Protein AF-A0A6B1B6J0-F1 (afdb_monomer)

Sequence (90 aa):
MSAPSSNQPISSQHGTGQILVTQVRSGIGAKPKARGALRALGLGKIGRSHTLPDRPEIRGMLRKVRHLIAVENVAGESVTAQEVSDAETA

Nearest PDB structures (foldseek):
  6ywy-assembly1_U  TM=9.000E-01  e=1.547E-04  Neurospora crassa
  6ydp-assembly1_B3  TM=9.158E-01  e=8.943E-04  Sus scrofa
  8oin-assembly1_BG  TM=9.076E-01  e=7.358E-04  Sus scrofa
  6hix-assembly1_A3  TM=7.598E-01  e=1.160E-03  Trypanosoma brucei brucei
  7aoi-assembly1_A3  TM=7.350E-01  e=3.987E-03  Trypanosoma brucei

Mean predicted aligned error: 11.8 Å

Radius of gyration: 19.6 Å; Cα contacts (8 Å, |Δi|>4): 99; chains: 1; bounding box: 47×36×64 Å

Structure (mmCIF, N/CA/C/O backbone):
data_AF-A0A6B1B6J0-F1
#
_entry.id   AF-A0A6B1B6J0-F1
#
loop_
_atom_site.group_PDB
_atom_site.id
_atom_site.type_symbol
_atom_site.label_atom_id
_atom_site.label_alt_id
_atom_site.label_comp_id
_atom_site.label_asym_id
_atom_site.label_entity_id
_atom_site.label_seq_id
_atom_site.pdbx_PDB_ins_code
_atom_site.Cartn_x
_atom_site.Cartn_y
_atom_site.Cartn_z
_atom_site.occupancy
_atom_site.B_iso_or_equiv
_atom_site.auth_seq_id
_atom_site.auth_comp_id
_atom_site.auth_asym_id
_atom_site.auth_atom_id
_atom_site.pdbx_PDB_model_num
ATOM 1 N N . MET A 1 1 ? -35.217 28.524 -16.380 1.00 55.50 1 MET A N 1
ATOM 2 C CA . MET A 1 1 ? -34.232 27.492 -16.770 1.00 55.50 1 MET A CA 1
ATOM 3 C C . MET A 1 1 ? -33.232 27.361 -15.631 1.00 55.50 1 MET A C 1
ATOM 5 O O . MET A 1 1 ? -32.198 28.008 -15.656 1.00 55.50 1 MET A O 1
ATOM 9 N N . SER A 1 2 ? -33.593 26.606 -14.591 1.00 54.28 2 SER A N 1
ATOM 10 C CA . SER A 1 2 ? -32.748 26.394 -13.412 1.00 54.28 2 SER A CA 1
ATOM 11 C C . SER A 1 2 ? -32.642 24.909 -13.139 1.00 54.28 2 SER A C 1
ATOM 13 O O . SER A 1 2 ? -33.626 24.280 -12.770 1.00 54.28 2 SER A O 1
ATOM 15 N N . ALA A 1 3 ? -31.433 24.390 -13.291 1.00 57.22 3 ALA A N 1
ATOM 16 C CA . ALA A 1 3 ? -30.907 23.355 -12.421 1.00 57.22 3 ALA A CA 1
ATOM 17 C C . ALA A 1 3 ? -29.376 23.473 -12.464 1.00 57.22 3 ALA A C 1
ATOM 19 O O . ALA A 1 3 ? -28.772 23.092 -13.469 1.00 57.22 3 ALA A O 1
ATOM 20 N N . PRO A 1 4 ? -28.711 24.019 -11.429 1.00 61.25 4 PRO A N 1
ATOM 21 C CA . PRO A 1 4 ? -27.323 23.658 -11.206 1.00 61.25 4 PRO A CA 1
ATOM 22 C C . PRO A 1 4 ? -27.312 22.159 -10.902 1.00 61.25 4 PRO A C 1
ATOM 24 O O . PRO A 1 4 ? -27.996 21.701 -9.990 1.00 61.25 4 PRO A O 1
ATOM 27 N N . SER A 1 5 ? -26.574 21.391 -11.702 1.00 51.06 5 SER A N 1
ATOM 28 C CA . SER A 1 5 ? -26.258 19.996 -11.412 1.00 51.06 5 SER A CA 1
ATOM 29 C C . SER A 1 5 ? -25.653 19.933 -10.010 1.00 51.06 5 SER A C 1
ATOM 31 O O . SER A 1 5 ? -24.478 20.254 -9.829 1.00 51.06 5 SER A O 1
ATOM 33 N N . SER A 1 6 ? -26.460 19.567 -9.010 1.00 51.91 6 SER A N 1
ATOM 34 C CA . SER A 1 6 ? -25.984 19.222 -7.679 1.00 51.91 6 SER A CA 1
ATOM 35 C C . SER A 1 6 ? -25.011 18.066 -7.839 1.00 51.91 6 SER A C 1
ATOM 37 O O . SER A 1 6 ? -25.410 16.912 -7.971 1.00 51.91 6 SER A O 1
ATOM 39 N N . ASN A 1 7 ? -23.720 18.386 -7.836 1.00 60.34 7 ASN A N 1
ATOM 40 C CA . ASN A 1 7 ? -22.659 17.429 -7.592 1.00 60.34 7 ASN A CA 1
ATOM 41 C C . ASN A 1 7 ? -22.778 17.013 -6.119 1.00 60.34 7 ASN A C 1
ATOM 43 O O . ASN A 1 7 ? -22.063 17.519 -5.256 1.00 60.34 7 ASN A O 1
ATOM 47 N N . GLN A 1 8 ? -23.789 16.193 -5.815 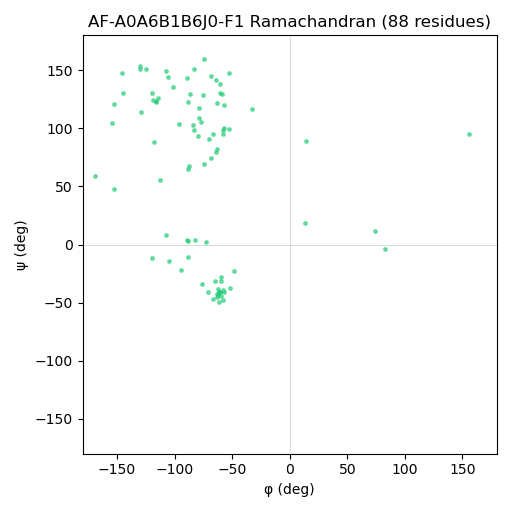1.00 57.84 8 GLN A N 1
ATOM 48 C CA . GLN A 1 8 ? -23.927 15.582 -4.505 1.00 57.84 8 GLN A CA 1
ATOM 49 C C . GLN A 1 8 ? -22.679 14.722 -4.274 1.00 57.84 8 GLN A C 1
ATOM 51 O O . GLN A 1 8 ? -22.310 13.941 -5.157 1.00 57.84 8 GLN A O 1
ATOM 56 N N . PRO A 1 9 ? -22.000 14.863 -3.125 1.00 57.94 9 PRO A N 1
ATOM 57 C CA . PRO A 1 9 ? -20.875 14.007 -2.796 1.00 57.94 9 PRO A CA 1
ATOM 58 C C . PRO A 1 9 ? -21.367 12.559 -2.776 1.00 57.94 9 PRO A C 1
ATOM 60 O O . PRO A 1 9 ? -22.373 12.253 -2.138 1.00 57.94 9 PRO A O 1
ATOM 63 N N . ILE A 1 10 ? -20.665 11.673 -3.484 1.00 58.56 10 ILE A N 1
ATOM 64 C CA . ILE A 1 10 ? -20.883 10.227 -3.410 1.00 58.56 10 ILE A CA 1
ATOM 65 C C . ILE A 1 10 ? -20.691 9.763 -1.958 1.00 58.56 10 ILE A C 1
ATOM 67 O O . ILE A 1 10 ? -19.578 9.564 -1.486 1.00 58.56 10 ILE A O 1
ATOM 71 N N . SER A 1 11 ? -21.815 9.685 -1.253 1.00 49.09 11 SER A N 1
ATOM 72 C CA . SER A 1 11 ? -22.125 8.931 -0.040 1.00 49.09 11 SER A CA 1
ATOM 73 C C . SER A 1 11 ? -20.918 8.366 0.724 1.00 49.09 11 SER A C 1
ATOM 75 O O . SER A 1 11 ? -20.473 7.248 0.476 1.00 49.09 11 SER A O 1
ATOM 77 N N . SER A 1 12 ? -20.401 9.184 1.642 1.00 49.38 12 SER A N 1
ATOM 78 C CA . SER A 1 12 ? -20.154 8.984 3.090 1.00 49.38 12 SER A CA 1
ATOM 79 C C . SER A 1 12 ? -20.214 7.596 3.773 1.00 49.38 12 SER A C 1
ATOM 81 O O . SER A 1 12 ? -20.248 7.544 4.998 1.00 49.38 12 SER A O 1
ATOM 83 N N . GLN A 1 13 ? -20.131 6.467 3.070 1.00 49.75 13 GLN A N 1
ATOM 84 C CA . GLN A 1 13 ? -19.863 5.164 3.693 1.00 49.75 13 GLN A CA 1
ATOM 85 C C . GLN A 1 13 ? -18.342 4.968 3.792 1.00 49.75 13 GLN A C 1
ATOM 87 O O . GLN A 1 13 ? -17.739 4.171 3.070 1.00 49.75 13 GLN A O 1
ATOM 92 N N . HIS A 1 14 ? -17.683 5.775 4.625 1.00 53.28 14 HIS A N 1
ATOM 93 C CA . HIS A 1 14 ? -16.279 5.560 4.966 1.00 53.28 14 HIS A CA 1
ATOM 94 C C . HIS A 1 14 ? -16.234 4.444 6.007 1.00 53.28 14 HIS A C 1
ATOM 96 O O . HIS A 1 14 ? -16.807 4.593 7.084 1.00 53.28 14 HIS A O 1
ATOM 102 N N . GLY A 1 15 ? -15.599 3.316 5.678 1.00 59.84 15 GLY A N 1
ATOM 103 C CA . GLY A 1 15 ? -15.378 2.257 6.653 1.00 59.84 15 GLY A CA 1
ATOM 104 C C . GLY A 1 15 ? -14.614 2.842 7.836 1.00 59.84 15 GLY A C 1
ATOM 105 O O . GLY A 1 15 ? -13.517 3.366 7.676 1.00 59.84 15 GLY A O 1
ATOM 106 N N . THR A 1 16 ? -15.198 2.779 9.027 1.00 67.38 16 THR A N 1
ATOM 107 C CA . THR A 1 16 ? -14.554 3.201 10.281 1.00 67.38 16 THR A CA 1
ATOM 108 C C . THR A 1 16 ? -13.463 2.226 10.735 1.00 67.38 16 THR A C 1
ATOM 110 O O . THR A 1 16 ? -12.854 2.423 11.782 1.00 67.38 16 THR A O 1
ATOM 113 N N . GLY A 1 17 ? -13.202 1.174 9.953 1.00 79.44 17 GLY A N 1
ATOM 114 C CA . GLY A 1 17 ? -12.188 0.169 10.235 1.00 79.44 17 GLY A CA 1
ATOM 115 C C . GLY A 1 17 ? -10.765 0.668 9.993 1.00 79.44 17 GLY A C 1
ATOM 116 O O . GLY A 1 17 ? -10.520 1.616 9.242 1.00 79.44 17 GLY A O 1
ATOM 117 N N . GLN A 1 18 ? -9.808 -0.013 10.617 1.00 87.88 18 GLN A N 1
ATOM 118 C CA . GLN A 1 18 ? -8.391 0.179 10.346 1.00 87.88 18 GLN A CA 1
ATOM 119 C C . GLN A 1 18 ? -7.855 -0.996 9.536 1.00 87.88 18 GLN A C 1
ATOM 121 O O . GLN A 1 18 ? -8.251 -2.146 9.706 1.00 87.88 18 GLN A O 1
ATOM 126 N N . ILE A 1 19 ? -6.931 -0.705 8.633 1.00 90.56 19 ILE A N 1
ATOM 127 C CA . ILE A 1 19 ? -6.277 -1.711 7.807 1.00 90.56 19 ILE A CA 1
ATOM 128 C C . ILE A 1 19 ? -4.791 -1.696 8.097 1.00 90.56 19 ILE A C 1
ATOM 130 O O . ILE A 1 19 ? -4.127 -0.663 7.991 1.00 90.56 19 ILE A O 1
ATOM 134 N N . LEU A 1 20 ? -4.267 -2.857 8.467 1.00 91.81 20 LEU A N 1
ATOM 135 C CA . LEU A 1 20 ? -2.842 -3.065 8.603 1.00 91.81 20 LEU A CA 1
ATOM 136 C C . LEU A 1 20 ? -2.310 -3.493 7.244 1.00 91.81 20 LEU A C 1
ATOM 138 O O . LEU A 1 20 ? -2.756 -4.472 6.645 1.00 91.81 20 LEU A O 1
ATOM 142 N N . VAL A 1 21 ? -1.354 -2.729 6.736 1.00 93.62 21 VAL A N 1
ATOM 143 C CA . VAL A 1 21 ? -0.752 -2.992 5.436 1.00 93.62 21 VAL A CA 1
ATOM 144 C C . VAL A 1 21 ? 0.711 -3.318 5.639 1.00 93.62 21 VAL A C 1
ATOM 146 O O . VAL A 1 21 ? 1.455 -2.496 6.163 1.00 93.62 21 VAL A O 1
ATOM 149 N N . THR A 1 22 ? 1.133 -4.489 5.172 1.00 94.94 22 THR A N 1
ATOM 150 C CA . THR A 1 22 ? 2.511 -4.970 5.301 1.00 94.94 22 THR A CA 1
ATOM 151 C C . THR A 1 22 ? 3.118 -5.202 3.931 1.00 94.94 22 THR A C 1
ATOM 153 O O . THR A 1 22 ? 2.538 -5.883 3.087 1.00 94.94 22 THR A O 1
ATOM 156 N N . GLN A 1 23 ? 4.311 -4.668 3.682 1.00 94.94 23 GLN A N 1
ATOM 157 C CA . GLN A 1 23 ? 5.020 -4.935 2.434 1.00 94.94 23 GLN A CA 1
ATOM 158 C C . GLN A 1 23 ? 5.687 -6.316 2.478 1.00 94.94 23 GLN A C 1
ATOM 160 O O . GLN A 1 23 ? 6.696 -6.503 3.150 1.00 94.94 23 GLN A O 1
ATOM 165 N N . VAL A 1 24 ? 5.164 -7.275 1.714 1.00 94.75 24 VAL A N 1
ATOM 166 C CA . VAL A 1 24 ? 5.680 -8.657 1.668 1.00 94.75 24 VAL A CA 1
ATOM 167 C C . VAL A 1 24 ? 6.680 -8.890 0.537 1.00 94.75 24 VAL A C 1
ATOM 169 O O . VAL A 1 24 ? 7.486 -9.812 0.609 1.00 94.75 24 VAL A O 1
ATOM 172 N N . ARG A 1 25 ? 6.662 -8.061 -0.516 1.00 91.88 25 ARG A N 1
ATOM 173 C CA . ARG A 1 25 ? 7.585 -8.184 -1.657 1.00 91.88 25 ARG A CA 1
ATOM 174 C C . ARG A 1 25 ? 8.267 -6.862 -1.996 1.00 91.88 25 ARG A C 1
ATOM 176 O O . ARG A 1 25 ? 7.747 -5.774 -1.749 1.00 91.88 25 ARG A O 1
ATOM 183 N N . SER A 1 26 ? 9.454 -6.961 -2.595 1.00 90.50 26 SER A N 1
ATOM 184 C CA . SER A 1 26 ? 10.232 -5.800 -3.035 1.00 90.50 26 SER A CA 1
ATOM 185 C C . SER A 1 26 ? 9.523 -5.008 -4.138 1.00 90.50 26 SER A C 1
ATOM 187 O O . SER A 1 26 ? 8.958 -5.583 -5.064 1.00 90.50 26 SER A O 1
ATOM 189 N N . GLY A 1 27 ? 9.628 -3.678 -4.083 1.00 87.56 27 GLY A N 1
ATOM 190 C CA . GLY A 1 27 ? 9.149 -2.774 -5.134 1.00 87.56 27 GLY A CA 1
ATOM 191 C C . GLY A 1 27 ? 10.173 -2.464 -6.235 1.00 87.56 27 GLY A C 1
ATOM 192 O O . GLY A 1 27 ? 9.881 -1.637 -7.095 1.00 87.56 27 GLY A O 1
ATOM 193 N N . ILE A 1 28 ? 11.370 -3.067 -6.217 1.00 87.50 28 ILE A N 1
ATOM 194 C CA . ILE A 1 28 ? 12.477 -2.721 -7.134 1.00 87.50 28 ILE A CA 1
ATOM 195 C C . ILE A 1 28 ? 12.106 -2.952 -8.610 1.00 87.50 28 ILE A C 1
ATOM 197 O O . ILE A 1 28 ? 12.389 -2.095 -9.442 1.00 87.50 28 ILE A O 1
ATOM 201 N N . GLY A 1 29 ? 11.406 -4.047 -8.924 1.00 88.19 29 GLY A N 1
ATOM 202 C CA . GLY A 1 29 ? 10.904 -4.343 -10.276 1.00 88.19 29 GLY A CA 1
ATOM 203 C C . GLY A 1 29 ? 9.514 -3.772 -10.581 1.00 88.19 29 GLY A C 1
ATOM 204 O O . GLY A 1 29 ? 8.949 -4.042 -11.638 1.00 88.19 29 GLY A O 1
ATOM 205 N N . ALA A 1 30 ? 8.918 -3.016 -9.655 1.00 89.69 30 ALA A N 1
ATOM 206 C CA . ALA A 1 30 ? 7.571 -2.492 -9.827 1.00 89.69 30 ALA A CA 1
ATOM 207 C C . ALA A 1 30 ? 7.571 -1.195 -10.649 1.00 89.69 30 ALA A C 1
ATOM 209 O O . ALA A 1 30 ? 8.501 -0.386 -10.594 1.00 89.69 30 ALA A O 1
ATOM 210 N N . LYS A 1 31 ? 6.468 -0.954 -11.370 1.00 92.94 31 LYS A N 1
ATOM 211 C CA . LYS A 1 31 ? 6.258 0.279 -12.147 1.00 92.94 31 LYS A CA 1
ATOM 212 C C . LYS A 1 31 ? 6.471 1.526 -11.262 1.00 92.94 31 LYS A C 1
ATOM 214 O O . LYS A 1 31 ? 6.075 1.500 -10.093 1.00 92.94 31 LYS A O 1
ATOM 219 N N . PRO A 1 32 ? 6.971 2.656 -11.801 1.00 91.38 32 PRO A N 1
ATOM 220 C CA . PRO A 1 32 ? 7.208 3.880 -11.022 1.00 91.38 32 PRO A CA 1
ATOM 221 C C . PRO A 1 32 ? 5.994 4.343 -10.203 1.00 91.38 32 PRO A C 1
ATOM 223 O O . PRO A 1 32 ? 6.131 4.737 -9.048 1.00 91.38 32 PRO A O 1
ATOM 226 N N . LYS A 1 33 ? 4.783 4.192 -10.759 1.00 91.62 33 LYS A N 1
ATOM 227 C CA . LYS A 1 33 ? 3.516 4.502 -10.073 1.00 91.62 33 LYS A CA 1
ATOM 228 C C . LYS A 1 33 ? 3.281 3.640 -8.824 1.00 91.62 33 LYS A C 1
ATOM 230 O O . LYS A 1 33 ? 2.791 4.144 -7.820 1.00 91.62 33 LYS A O 1
ATOM 235 N N . ALA A 1 34 ? 3.643 2.357 -8.870 1.00 91.94 34 ALA A N 1
ATOM 236 C CA . ALA A 1 34 ? 3.537 1.452 -7.726 1.00 91.94 34 ALA A CA 1
ATOM 237 C C . ALA A 1 34 ? 4.574 1.800 -6.647 1.00 91.94 34 ALA A C 1
ATOM 239 O O . ALA A 1 34 ? 4.238 1.839 -5.469 1.00 91.94 34 ALA A O 1
ATOM 240 N N . ARG A 1 35 ? 5.806 2.142 -7.047 1.00 91.31 35 ARG A N 1
ATOM 241 C CA . ARG A 1 35 ? 6.850 2.615 -6.121 1.00 91.31 35 ARG A CA 1
ATOM 242 C C . ARG A 1 35 ? 6.450 3.913 -5.416 1.00 91.31 35 ARG A C 1
ATOM 244 O O . ARG A 1 35 ? 6.677 4.043 -4.218 1.00 91.31 35 ARG A O 1
ATOM 251 N N . GLY A 1 36 ? 5.833 4.846 -6.141 1.00 92.69 36 GLY A N 1
ATOM 252 C CA . GLY A 1 36 ? 5.269 6.068 -5.565 1.00 92.69 36 GLY A CA 1
ATOM 253 C C . GLY A 1 36 ? 4.151 5.777 -4.562 1.00 92.69 36 GLY A C 1
ATOM 254 O O . GLY A 1 36 ? 4.158 6.333 -3.471 1.00 92.69 36 GLY A O 1
ATOM 255 N N . ALA A 1 37 ? 3.247 4.847 -4.889 1.00 92.00 37 ALA A N 1
ATOM 256 C CA . ALA A 1 37 ? 2.183 4.432 -3.977 1.00 92.00 37 ALA A CA 1
ATOM 257 C C . ALA A 1 37 ? 2.726 3.772 -2.700 1.00 92.00 37 ALA A C 1
ATOM 259 O O . ALA A 1 37 ? 2.269 4.113 -1.619 1.00 92.00 37 ALA A O 1
ATOM 260 N N . LEU A 1 38 ? 3.729 2.890 -2.802 1.00 91.38 38 LEU A N 1
ATOM 261 C CA . LEU A 1 38 ? 4.381 2.300 -1.626 1.00 91.38 38 LEU A CA 1
ATOM 262 C C . LEU A 1 38 ? 4.967 3.387 -0.712 1.00 91.38 38 LEU A C 1
ATOM 264 O O . LEU A 1 38 ? 4.668 3.404 0.477 1.00 91.38 38 LEU A O 1
ATOM 268 N N . ARG A 1 39 ? 5.698 4.358 -1.278 1.00 90.81 39 ARG A N 1
ATOM 269 C CA . ARG A 1 39 ? 6.243 5.498 -0.519 1.00 90.81 39 ARG A CA 1
ATOM 270 C C . ARG A 1 39 ? 5.151 6.333 0.153 1.00 90.81 39 ARG A C 1
ATOM 272 O O . ARG A 1 39 ? 5.302 6.681 1.316 1.00 90.81 39 ARG A O 1
ATOM 279 N N . ALA A 1 40 ? 4.063 6.624 -0.561 1.00 90.88 40 ALA A N 1
ATOM 280 C CA . ALA A 1 40 ? 2.934 7.389 -0.031 1.00 90.88 40 ALA A CA 1
ATOM 281 C C . ALA A 1 40 ? 2.201 6.658 1.108 1.00 90.88 40 ALA A C 1
ATOM 283 O O . ALA A 1 40 ? 1.699 7.301 2.020 1.00 90.88 40 ALA A O 1
ATOM 284 N N . LEU A 1 41 ? 2.177 5.322 1.078 1.00 89.38 41 LEU A N 1
ATOM 285 C CA . LEU A 1 41 ? 1.618 4.481 2.142 1.00 89.38 41 LEU A CA 1
ATOM 286 C C . LEU A 1 41 ? 2.599 4.255 3.312 1.00 89.38 41 LEU A C 1
ATOM 288 O O . LEU A 1 41 ? 2.301 3.468 4.203 1.00 89.38 41 LEU A O 1
ATOM 292 N N . GLY A 1 42 ? 3.784 4.878 3.306 1.00 89.88 42 GLY A N 1
ATOM 293 C CA . GLY A 1 42 ? 4.809 4.661 4.337 1.00 89.88 42 GLY A CA 1
ATOM 294 C C . GLY A 1 42 ? 5.538 3.313 4.227 1.00 89.88 42 GLY A C 1
ATOM 295 O O . GLY A 1 42 ? 6.280 2.919 5.128 1.00 89.88 42 GLY A O 1
ATOM 296 N N . LEU A 1 43 ? 5.361 2.603 3.111 1.00 88.31 43 LEU A N 1
ATOM 297 C CA . LEU A 1 43 ? 5.974 1.310 2.826 1.00 88.31 43 LEU A CA 1
ATOM 298 C C . LEU A 1 43 ? 7.244 1.530 1.993 1.00 88.31 43 LEU A C 1
ATOM 300 O O . LEU A 1 43 ? 7.200 1.846 0.805 1.00 88.31 43 LEU A O 1
ATOM 304 N N . GLY A 1 44 ? 8.405 1.421 2.637 1.00 84.75 44 GLY A N 1
ATOM 305 C CA . GLY A 1 44 ? 9.710 1.639 1.994 1.00 84.75 44 GLY A CA 1
ATOM 306 C C . GLY A 1 44 ? 10.647 0.433 2.027 1.00 84.75 44 GLY A C 1
ATOM 307 O O . GLY A 1 44 ? 11.675 0.443 1.351 1.00 84.75 44 GLY A O 1
ATOM 308 N N . LYS A 1 45 ? 10.317 -0.589 2.823 1.00 87.88 45 LYS A N 1
ATOM 309 C CA . LYS A 1 45 ? 11.138 -1.780 3.070 1.00 87.88 45 LYS A CA 1
ATOM 310 C C . LYS A 1 45 ? 10.237 -3.002 3.248 1.00 87.88 45 LYS A C 1
ATOM 312 O O . LYS A 1 45 ? 9.141 -2.889 3.793 1.00 87.88 45 LYS A O 1
ATOM 317 N N . ILE A 1 46 ? 10.725 -4.166 2.819 1.00 92.44 46 ILE A N 1
ATOM 318 C CA . ILE A 1 46 ? 10.051 -5.454 3.048 1.00 92.44 46 ILE A CA 1
ATOM 319 C C . ILE A 1 46 ? 9.930 -5.690 4.559 1.00 92.44 46 ILE A C 1
ATOM 321 O O . ILE A 1 46 ? 10.863 -5.395 5.303 1.00 92.44 46 ILE A O 1
ATOM 325 N N . GLY A 1 47 ? 8.775 -6.184 5.000 1.00 91.31 47 GLY A N 1
ATOM 326 C CA . GLY A 1 47 ? 8.452 -6.422 6.406 1.00 91.31 47 GLY A CA 1
ATOM 327 C C . GLY A 1 47 ? 7.964 -5.184 7.158 1.00 91.31 47 GLY A C 1
ATOM 328 O O . GLY A 1 47 ? 7.574 -5.296 8.315 1.00 91.31 47 GLY A O 1
ATOM 329 N N . ARG A 1 48 ? 7.946 -3.998 6.532 1.00 92.94 48 ARG A N 1
ATOM 330 C CA . ARG A 1 48 ? 7.357 -2.810 7.156 1.00 92.94 48 ARG A CA 1
ATOM 331 C C . ARG A 1 48 ? 5.835 -2.908 7.107 1.00 92.94 48 ARG A C 1
ATOM 333 O O . ARG A 1 48 ? 5.274 -3.111 6.028 1.00 92.94 48 ARG A O 1
ATOM 340 N N . SER A 1 49 ? 5.205 -2.722 8.259 1.00 92.69 49 SER A N 1
ATOM 341 C CA . SER A 1 49 ? 3.762 -2.591 8.413 1.00 92.69 49 SER A CA 1
ATOM 342 C C . SER A 1 49 ? 3.371 -1.146 8.731 1.00 92.69 49 SER A C 1
ATOM 344 O O . SER A 1 49 ? 4.149 -0.392 9.324 1.00 92.69 49 SER A O 1
ATOM 346 N N . HIS A 1 50 ? 2.182 -0.742 8.291 1.00 92.19 50 HIS A N 1
ATOM 347 C CA . HIS A 1 50 ? 1.599 0.561 8.587 1.00 92.19 50 HIS A CA 1
ATOM 348 C C . HIS A 1 50 ? 0.083 0.427 8.731 1.00 92.19 50 HIS A C 1
ATOM 350 O O . HIS A 1 50 ? -0.574 -0.148 7.861 1.00 92.19 50 HIS A O 1
ATOM 356 N N . THR A 1 51 ? -0.466 0.969 9.815 1.00 90.44 51 THR A N 1
ATOM 357 C CA . THR A 1 51 ? -1.913 1.011 10.048 1.00 90.44 51 THR A CA 1
ATOM 358 C C . THR A 1 51 ? -2.490 2.251 9.379 1.00 90.44 51 THR A C 1
ATOM 360 O O . THR A 1 51 ? -1.955 3.351 9.521 1.00 90.44 51 THR A O 1
ATOM 363 N N . LEU A 1 52 ? -3.543 2.077 8.590 1.00 87.88 52 LEU A N 1
ATOM 364 C CA . LEU A 1 52 ? -4.209 3.148 7.856 1.00 87.88 52 LEU A CA 1
ATOM 365 C C . LEU A 1 52 ? -5.719 3.091 8.109 1.00 87.88 52 LEU A C 1
ATOM 367 O O . LEU A 1 52 ? -6.256 2.003 8.307 1.00 87.88 52 LEU A O 1
ATOM 371 N N . PRO A 1 53 ? -6.428 4.229 8.059 1.00 86.81 53 PRO A N 1
ATOM 372 C CA . PRO A 1 53 ? -7.886 4.222 8.080 1.00 86.81 53 P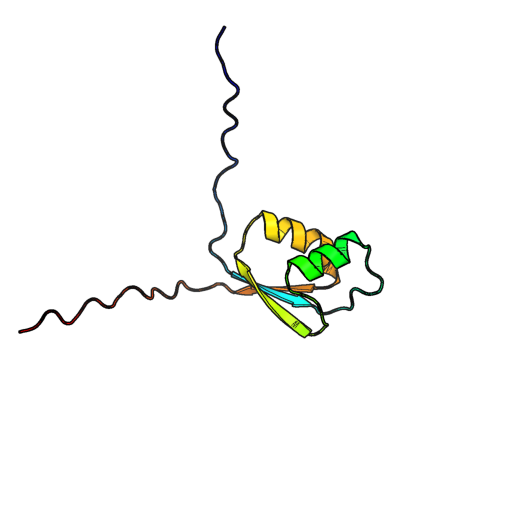RO A CA 1
ATOM 373 C C . PRO A 1 53 ? -8.440 3.630 6.775 1.00 86.81 53 PRO A C 1
ATOM 375 O O . PRO A 1 53 ? -7.891 3.872 5.692 1.00 86.81 53 PRO A O 1
ATOM 378 N N . ASP A 1 54 ? -9.555 2.901 6.855 1.00 85.69 54 ASP A N 1
ATOM 379 C CA . ASP A 1 54 ? -10.240 2.298 5.706 1.00 85.69 54 ASP A CA 1
ATOM 380 C C . ASP A 1 54 ? -11.005 3.342 4.871 1.00 85.69 54 ASP A C 1
ATOM 382 O O . ASP A 1 54 ? -12.234 3.408 4.809 1.00 85.69 54 ASP A O 1
ATOM 386 N N . ARG A 1 55 ? -10.237 4.197 4.190 1.00 86.50 55 ARG A N 1
ATOM 387 C CA . ARG A 1 55 ? -10.755 5.182 3.237 1.00 86.50 55 ARG A CA 1
ATOM 388 C C . ARG A 1 55 ? -10.844 4.577 1.831 1.00 86.50 55 ARG A C 1
ATOM 390 O O . ARG A 1 55 ? -9.916 3.881 1.400 1.00 86.50 55 ARG A O 1
ATOM 397 N N . PRO A 1 56 ? -11.875 4.922 1.036 1.00 83.62 56 PRO A N 1
ATOM 398 C CA . PRO A 1 56 ? -11.995 4.454 -0.349 1.00 83.62 56 PRO A CA 1
ATOM 399 C C . PRO A 1 56 ? -10.802 4.881 -1.227 1.00 83.62 56 PRO A C 1
ATOM 401 O O . PRO A 1 56 ? -10.380 4.137 -2.114 1.00 83.62 56 PRO A O 1
ATOM 404 N N . GLU A 1 57 ? -10.204 6.038 -0.938 1.00 87.06 57 GLU A N 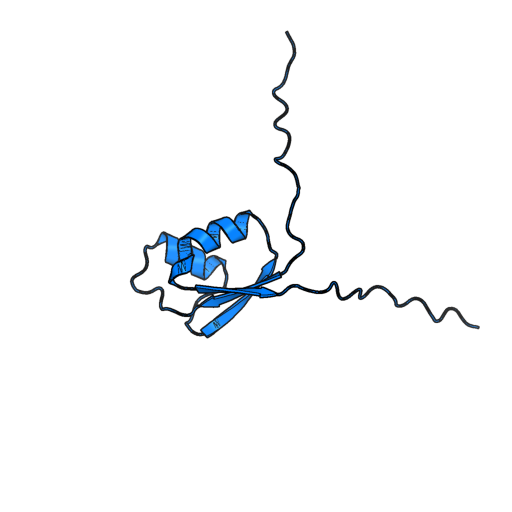1
ATOM 405 C CA . GLU A 1 57 ? -8.987 6.547 -1.587 1.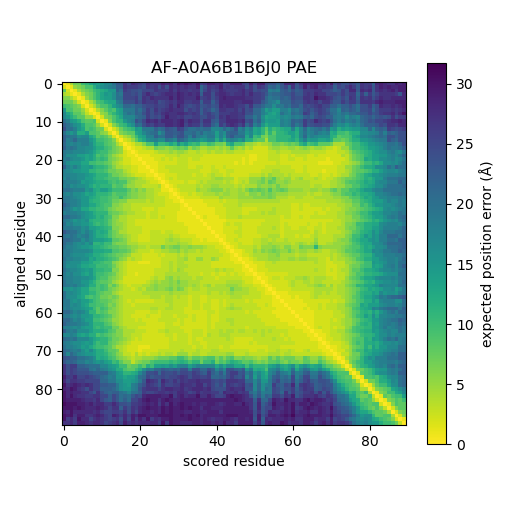00 87.06 57 GLU A CA 1
ATOM 406 C C . GLU A 1 57 ? -7.787 5.607 -1.363 1.00 87.06 57 GLU A C 1
ATOM 408 O O . GLU A 1 57 ? -7.122 5.189 -2.319 1.00 87.06 57 GLU A O 1
ATOM 413 N N . ILE A 1 58 ? -7.556 5.217 -0.101 1.00 88.88 58 ILE A N 1
ATOM 414 C CA . ILE A 1 58 ? -6.487 4.296 0.310 1.00 88.88 58 ILE A CA 1
ATOM 415 C C . ILE A 1 58 ? -6.730 2.926 -0.325 1.00 88.88 58 ILE A C 1
ATOM 417 O O . ILE A 1 58 ? -5.826 2.357 -0.937 1.00 88.88 58 ILE A O 1
ATOM 421 N N . ARG A 1 59 ? -7.967 2.419 -0.284 1.00 87.81 59 ARG A N 1
ATOM 422 C CA . ARG A 1 59 ? -8.349 1.150 -0.923 1.00 87.81 59 ARG A CA 1
ATOM 423 C C . ARG A 1 59 ? -8.071 1.157 -2.430 1.00 87.81 59 ARG A C 1
ATOM 425 O O . ARG A 1 59 ? -7.564 0.175 -2.980 1.00 87.81 59 ARG A O 1
ATOM 432 N N . GLY A 1 60 ? -8.319 2.284 -3.098 1.00 89.94 60 GLY A N 1
ATOM 433 C CA . GLY A 1 60 ? -7.955 2.499 -4.498 1.00 89.94 60 GLY A CA 1
ATOM 434 C C . GLY A 1 60 ? -6.444 2.408 -4.747 1.00 89.94 60 GLY A C 1
ATOM 435 O O . GLY A 1 60 ? -6.012 1.794 -5.729 1.00 89.94 60 GLY A O 1
ATOM 436 N N . MET A 1 61 ? -5.625 2.968 -3.852 1.00 90.69 61 MET A N 1
ATOM 437 C CA . MET A 1 61 ? -4.162 2.849 -3.910 1.00 90.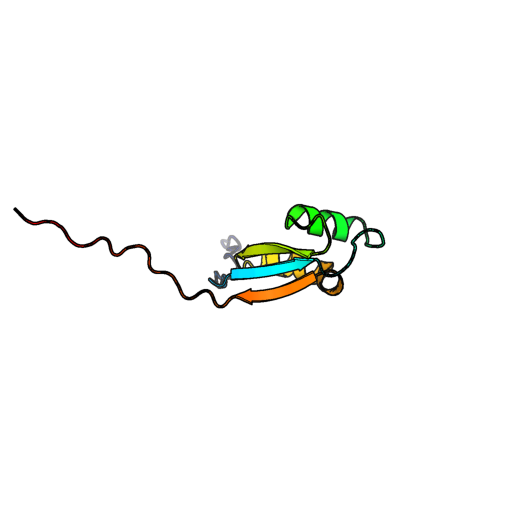69 61 MET A CA 1
ATOM 438 C C . MET A 1 61 ? -3.691 1.413 -3.660 1.00 90.69 61 MET A C 1
ATOM 440 O O . MET A 1 61 ? -2.912 0.885 -4.456 1.00 90.69 61 MET A O 1
ATOM 444 N N . LEU A 1 62 ? -4.212 0.751 -2.625 1.00 90.62 62 LEU A N 1
ATOM 445 C CA . LEU A 1 62 ? -3.890 -0.637 -2.277 1.00 90.62 62 LEU A CA 1
ATOM 446 C C . LEU A 1 62 ? -4.171 -1.586 -3.443 1.00 90.62 62 LEU A C 1
ATOM 448 O O . LEU A 1 62 ? -3.342 -2.430 -3.781 1.00 90.62 62 LEU A O 1
ATOM 452 N N . ARG A 1 63 ? -5.284 -1.385 -4.158 1.00 92.06 63 ARG A N 1
ATOM 453 C CA . ARG A 1 63 ? -5.657 -2.203 -5.322 1.00 92.06 63 ARG A CA 1
ATOM 454 C C . ARG A 1 63 ? -4.611 -2.175 -6.445 1.00 92.06 63 ARG A C 1
ATOM 456 O O . ARG A 1 63 ? -4.506 -3.164 -7.180 1.00 92.06 63 ARG A O 1
ATOM 463 N N . LYS A 1 64 ? -3.833 -1.090 -6.569 1.00 90.31 64 LYS A N 1
ATOM 464 C CA . LYS A 1 64 ? -2.732 -0.948 -7.544 1.00 90.31 64 LYS A CA 1
ATOM 465 C C . LYS A 1 64 ? -1.481 -1.726 -7.128 1.00 90.31 64 LYS A C 1
ATOM 467 O O . LYS A 1 64 ? -0.776 -2.239 -7.994 1.00 90.31 64 LYS A O 1
ATOM 472 N N . VAL A 1 65 ? -1.213 -1.824 -5.826 1.00 92.31 65 VAL A N 1
ATOM 473 C CA . VAL A 1 65 ? -0.008 -2.466 -5.266 1.00 92.31 65 VAL A CA 1
ATOM 474 C C . VAL A 1 65 ? -0.276 -3.817 -4.600 1.00 92.31 65 VAL A C 1
ATOM 476 O O . VAL A 1 65 ? 0.647 -4.394 -4.045 1.00 92.31 65 VAL A O 1
ATOM 479 N N . ARG A 1 66 ? -1.491 -4.369 -4.719 1.00 92.06 66 ARG A N 1
ATOM 480 C CA . ARG A 1 66 ? -1.966 -5.602 -4.053 1.00 92.06 66 ARG A CA 1
ATOM 481 C C . ARG A 1 66 ? -1.052 -6.833 -4.131 1.00 92.06 66 ARG A C 1
ATOM 483 O O . ARG A 1 66 ? -1.196 -7.744 -3.340 1.00 92.06 66 ARG A O 1
ATOM 490 N N . HIS A 1 67 ? -0.163 -6.895 -5.121 1.00 90.88 67 HIS A N 1
ATOM 491 C CA . HIS A 1 67 ? 0.767 -8.010 -5.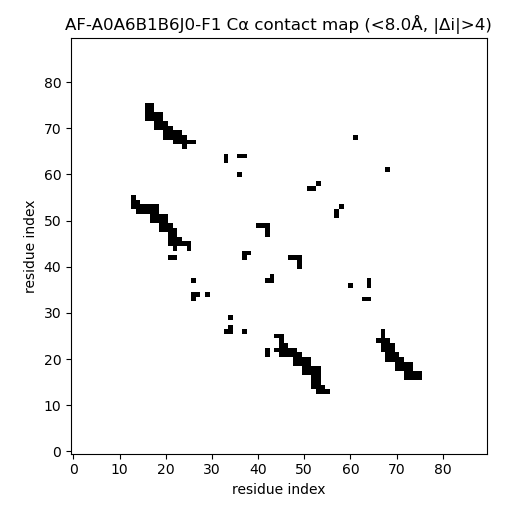329 1.00 90.88 67 HIS A CA 1
ATOM 492 C C . HIS A 1 67 ? 2.089 -7.839 -4.560 1.00 90.88 67 HIS A C 1
ATOM 494 O O . HIS A 1 67 ? 2.898 -8.762 -4.519 1.00 90.88 67 HIS A O 1
ATOM 500 N N . LEU A 1 68 ? 2.331 -6.654 -3.991 1.00 91.69 68 LEU A N 1
ATOM 501 C CA . LEU A 1 68 ? 3.526 -6.310 -3.214 1.00 91.69 68 LEU A CA 1
ATOM 502 C C . LEU A 1 68 ? 3.251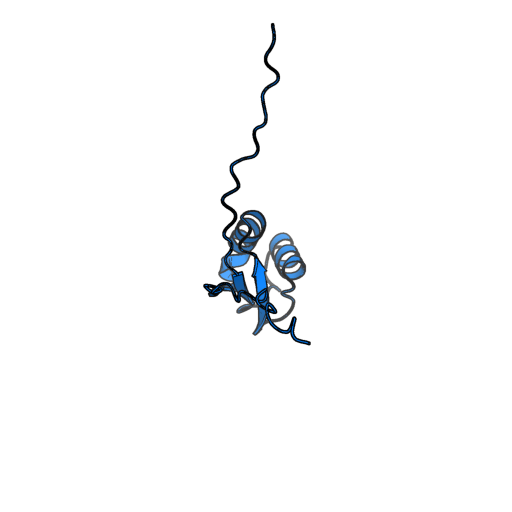 -6.249 -1.710 1.00 91.69 68 LEU A C 1
ATOM 504 O O . LEU A 1 68 ? 4.191 -6.225 -0.915 1.00 91.69 68 LEU A O 1
ATOM 508 N N . ILE A 1 69 ? 1.975 -6.209 -1.332 1.00 93.56 69 ILE A N 1
ATOM 509 C CA . ILE A 1 69 ? 1.514 -5.991 0.034 1.00 93.56 69 ILE A CA 1
ATOM 510 C C . ILE A 1 69 ? 0.591 -7.122 0.483 1.00 93.56 69 ILE A C 1
ATOM 512 O O . ILE A 1 69 ? -0.118 -7.712 -0.329 1.00 93.56 69 ILE A O 1
ATOM 516 N N . ALA A 1 70 ? 0.586 -7.379 1.781 1.00 93.62 70 ALA A N 1
ATOM 517 C CA . ALA A 1 70 ? -0.471 -8.081 2.482 1.00 93.62 70 ALA A CA 1
ATOM 518 C C . ALA A 1 70 ? -1.334 -7.033 3.192 1.00 93.62 70 ALA A C 1
ATOM 520 O O . ALA A 1 70 ? -0.801 -6.083 3.769 1.00 93.62 70 ALA A O 1
ATOM 521 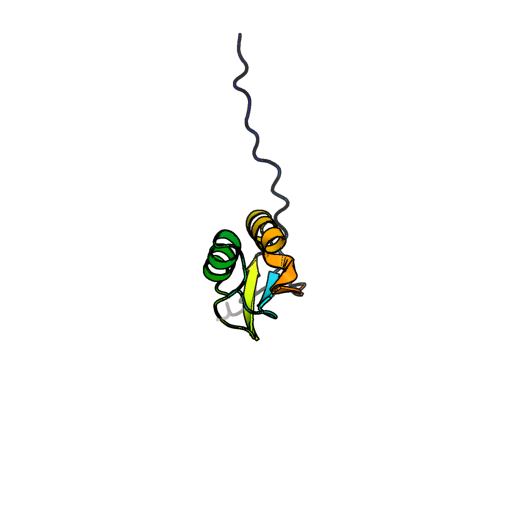N N . VAL A 1 71 ? -2.653 -7.181 3.096 1.00 91.75 71 VAL A N 1
ATOM 522 C CA . VAL A 1 71 ? -3.621 -6.326 3.787 1.00 91.75 71 VAL A CA 1
ATOM 523 C C . VAL A 1 71 ? -4.345 -7.197 4.793 1.00 91.75 71 VAL A C 1
ATOM 525 O O . VAL A 1 71 ? -4.894 -8.233 4.426 1.00 91.75 71 VAL A O 1
ATOM 528 N N . GLU A 1 72 ? -4.344 -6.757 6.037 1.00 89.81 72 GLU A N 1
ATOM 529 C CA . GLU A 1 72 ? -5.067 -7.369 7.134 1.00 89.81 72 GLU A CA 1
ATOM 530 C C . GLU A 1 72 ? -6.111 -6.366 7.623 1.00 89.81 72 GLU A C 1
ATOM 532 O O . GLU A 1 72 ? -5.799 -5.212 7.930 1.00 89.81 72 GLU A O 1
ATOM 537 N N . ASN A 1 73 ? -7.375 -6.790 7.621 1.00 83.94 73 ASN A N 1
ATOM 538 C CA . ASN A 1 73 ? -8.456 -5.992 8.179 1.00 83.94 73 ASN A CA 1
ATOM 539 C C . ASN A 1 73 ? -8.371 -6.119 9.694 1.00 83.94 73 ASN A C 1
ATOM 541 O O . ASN A 1 73 ? -8.746 -7.149 10.252 1.00 83.94 73 ASN A O 1
ATOM 545 N N . VAL A 1 74 ? -7.891 -5.067 10.348 1.00 79.88 74 VAL A N 1
ATOM 546 C CA . VAL A 1 74 ? -7.974 -4.978 11.796 1.00 79.88 74 VAL A CA 1
ATOM 547 C C . VAL A 1 74 ? -9.371 -4.447 12.055 1.00 79.88 74 VAL A C 1
ATOM 549 O O . VAL A 1 74 ? -9.644 -3.257 11.880 1.00 79.88 74 VAL A O 1
ATOM 552 N N . ALA A 1 75 ? -10.299 -5.349 12.372 1.00 64.19 75 ALA A N 1
ATOM 553 C CA . ALA A 1 75 ? -11.598 -4.967 12.901 1.00 64.19 75 ALA A CA 1
ATOM 554 C C . ALA A 1 75 ? -11.338 -4.273 14.243 1.00 64.19 75 ALA A C 1
ATOM 556 O O . ALA A 1 75 ? -11.309 -4.89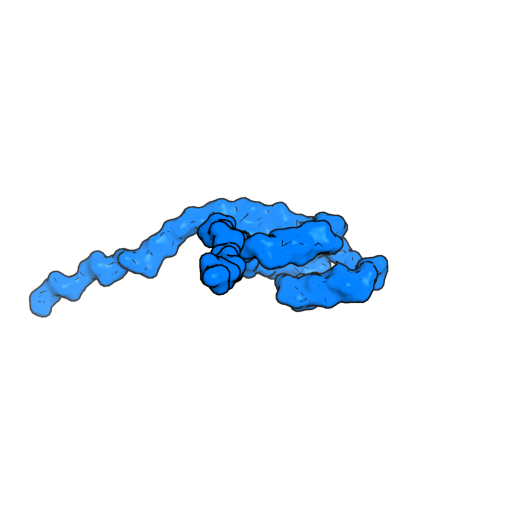7 15.295 1.00 64.19 75 ALA A O 1
ATOM 557 N N . GLY A 1 76 ? -11.004 -2.988 14.164 1.00 57.00 76 GLY A N 1
ATOM 558 C CA . GLY A 1 76 ? -10.763 -2.130 15.300 1.00 57.00 76 GLY A CA 1
ATOM 559 C C . GLY A 1 76 ? -12.097 -1.890 15.964 1.00 57.00 76 GLY A C 1
ATOM 560 O O . GLY A 1 76 ? -12.826 -0.975 15.593 1.00 57.00 76 GLY A O 1
ATOM 561 N N . GLU A 1 77 ? -12.398 -2.765 16.912 1.00 55.53 77 GLU A N 1
ATOM 562 C CA . GLU A 1 77 ? -13.147 -2.467 18.116 1.00 55.53 77 GLU A CA 1
ATOM 563 C C . GLU A 1 77 ? -12.824 -1.028 18.533 1.00 55.53 77 GLU A C 1
ATOM 565 O O . GLU A 1 77 ? -11.664 -0.655 18.743 1.00 55.53 77 GLU A O 1
ATOM 570 N N . SER A 1 78 ? -13.851 -0.186 18.520 1.00 42.84 78 SER A N 1
ATOM 571 C CA . SER A 1 78 ? -13.783 1.178 19.007 1.00 42.84 78 SER A CA 1
ATOM 572 C C . SER A 1 78 ? -13.320 1.128 20.456 1.00 42.84 78 SER A C 1
ATOM 574 O O . SER A 1 78 ? -14.123 0.857 21.345 1.00 42.84 78 SER A O 1
ATOM 576 N N . VAL A 1 79 ? -12.037 1.388 20.707 1.00 53.56 79 VAL A N 1
ATOM 577 C CA . VAL A 1 79 ? -11.606 1.757 22.050 1.00 53.56 79 VAL A CA 1
ATOM 578 C C . VAL A 1 79 ? -12.240 3.118 22.307 1.00 53.56 79 VAL A C 1
ATOM 580 O O . VAL A 1 79 ? -11.752 4.156 21.858 1.00 53.56 79 VAL A O 1
ATOM 583 N N . THR A 1 80 ? -13.396 3.087 22.959 1.00 54.66 80 THR A N 1
ATOM 584 C CA . THR A 1 80 ? -14.071 4.225 23.566 1.00 54.66 80 THR A CA 1
ATOM 585 C C . THR A 1 80 ? -13.183 4.742 24.691 1.00 54.66 80 THR A C 1
ATOM 587 O O . THR A 1 80 ? -13.393 4.450 25.859 1.00 54.66 80 THR A O 1
ATOM 590 N N . ALA A 1 81 ? -12.151 5.507 24.347 1.00 55.16 81 ALA A N 1
ATOM 591 C CA . ALA A 1 81 ? -11.423 6.323 25.307 1.00 55.16 81 ALA A CA 1
ATOM 592 C C . ALA A 1 81 ? -12.104 7.696 25.398 1.00 55.16 81 ALA A C 1
ATOM 594 O O . ALA A 1 81 ? -11.545 8.707 24.987 1.00 55.16 81 ALA A O 1
ATOM 595 N N . GLN A 1 82 ? -13.348 7.710 25.885 1.00 50.03 82 GLN A N 1
ATOM 596 C CA . GLN A 1 82 ? -13.990 8.919 26.403 1.00 50.03 82 GLN A CA 1
ATOM 597 C C . GLN A 1 82 ? -15.052 8.572 27.460 1.00 50.03 82 GLN A C 1
ATOM 599 O O . GLN A 1 82 ? -16.157 9.091 27.446 1.00 50.03 82 GLN A O 1
ATOM 604 N N . GLU A 1 83 ? -14.676 7.707 28.403 1.00 55.75 83 GLU A N 1
ATOM 605 C CA . GLU A 1 83 ? -15.190 7.729 29.776 1.00 55.75 83 GLU A CA 1
ATOM 606 C C . GLU A 1 83 ? -13.997 7.988 30.706 1.00 55.75 83 GLU A C 1
ATOM 608 O O . GLU A 1 83 ? -13.310 7.083 31.166 1.00 55.75 83 GLU A O 1
ATOM 613 N N . VAL A 1 84 ? -13.712 9.270 30.933 1.00 64.19 84 VAL A N 1
ATOM 614 C CA . VAL A 1 84 ? -13.263 9.744 32.251 1.00 64.19 84 VAL A CA 1
ATOM 615 C C . VAL A 1 84 ? -14.368 10.642 32.802 1.00 64.19 84 VAL A C 1
ATOM 617 O O . VAL A 1 84 ? -14.179 11.820 33.082 1.00 64.19 84 VAL A O 1
ATOM 620 N N . SER A 1 85 ? -15.575 10.085 32.865 1.00 59.34 85 SER A N 1
ATOM 621 C CA . SER A 1 85 ? -16.584 10.491 33.833 1.00 59.34 85 SER A CA 1
ATOM 622 C C . SER A 1 85 ? -16.274 9.724 35.112 1.00 59.34 85 SER A C 1
ATOM 624 O O . SER A 1 85 ? -16.461 8.515 35.136 1.00 59.34 85 SER A O 1
ATOM 626 N N . ASP A 1 86 ? -15.669 10.407 36.083 1.00 56.50 86 ASP A N 1
ATOM 627 C CA . ASP A 1 86 ? -15.903 10.261 37.529 1.00 56.50 86 ASP A CA 1
ATOM 628 C C . ASP A 1 86 ? -14.674 10.727 38.317 1.00 56.50 86 ASP A C 1
ATOM 630 O O . ASP A 1 86 ? -13.719 9.985 38.538 1.00 56.50 86 ASP A O 1
ATOM 634 N N . ALA A 1 87 ? -14.717 11.992 38.737 1.00 52.88 87 ALA A N 1
ATOM 635 C CA . ALA A 1 87 ? -14.408 12.396 40.109 1.00 52.88 87 ALA A CA 1
ATOM 636 C C . ALA A 1 87 ? -14.826 13.863 40.311 1.00 52.88 87 ALA A C 1
ATOM 638 O O . ALA A 1 87 ? -14.019 14.728 40.642 1.00 52.88 87 ALA A O 1
ATOM 639 N N . GLU A 1 88 ? -16.114 14.143 40.101 1.00 50.06 88 GLU A N 1
ATOM 640 C CA . GLU A 1 88 ? -16.791 15.199 40.848 1.00 50.06 88 GLU A CA 1
ATOM 641 C C . GLU A 1 88 ? -17.138 14.589 42.212 1.00 50.06 88 GLU A C 1
ATOM 643 O O . GLU A 1 88 ? -18.114 13.858 42.350 1.00 50.06 88 GLU A O 1
ATOM 648 N N . THR A 1 89 ? -16.278 14.769 43.215 1.00 52.69 89 THR A N 1
ATOM 649 C CA . THR A 1 89 ? -16.623 14.520 44.621 1.00 52.69 89 THR A CA 1
ATOM 650 C C . THR A 1 89 ? -15.763 15.397 45.529 1.00 52.69 89 THR A C 1
ATOM 652 O O . THR A 1 89 ? -14.544 15.239 45.557 1.00 52.69 89 THR A O 1
ATOM 655 N N . ALA A 1 90 ? -16.489 16.208 46.308 1.00 45.59 90 ALA A N 1
ATOM 656 C CA . ALA A 1 90 ? -16.138 16.928 47.538 1.00 45.59 90 ALA A CA 1
ATOM 657 C C . ALA A 1 90 ? -15.319 18.223 47.421 1.00 45.59 90 ALA A C 1
ATOM 659 O O . ALA A 1 90 ? -14.114 18.176 47.099 1.00 45.59 90 ALA A O 1
#

Foldseek 3Di:
DDDDPPPPPDDDPFPQWKKKKFFQADCPPPDPLLVVLCVVQVNDDHGDIDIDGRGPVNVVSCVRNVVRIDIDTPRDDPPPPPPPPDDPDD

Solvent-accessible surface area (backbone atoms only — not comparable to full-atom values): 5788 Å² total; per-residue (Å²): 143,84,76,81,82,76,80,68,77,86,72,87,77,60,51,85,38,35,32,38,37,30,24,75,41,77,55,85,89,45,57,71,70,45,42,49,49,33,52,75,64,75,36,84,49,68,75,37,69,42,80,39,70,38,37,70,69,54,52,57,54,45,68,72,38,53,90,33,40,46,78,42,79,42,80,56,72,78,79,75,86,80,75,84,82,82,82,91,76,136

pLDDT: mean 77.6, std 17.18, range [42.84, 94.94]

Secondary structure (DSSP, 8-state):
-----------------EEEEEE-S-STTS-HHHHHHHHHTT--STT-EEEEE--HHHHHHHHHHTTTEEEEEE----------------